Protein AF-A0A699WHQ5-F1 (afdb_monomer)

Structure (mmCIF, N/CA/C/O backbone):
data_AF-A0A699WHQ5-F1
#
_entry.id   AF-A0A699WHQ5-F1
#
loop_
_atom_site.group_PDB
_atom_site.id
_atom_site.type_symbol
_atom_site.label_atom_id
_atom_site.label_alt_id
_atom_site.label_comp_id
_atom_site.label_asym_id
_atom_site.label_entity_id
_atom_site.label_seq_id
_atom_site.pdbx_PDB_ins_code
_atom_site.Cartn_x
_atom_site.Cartn_y
_atom_site.Cartn_z
_atom_site.occupancy
_atom_site.B_iso_or_equiv
_atom_site.auth_seq_id
_atom_site.auth_comp_id
_atom_site.auth_asym_id
_atom_site.auth_atom_id
_atom_site.pdbx_PDB_model_nu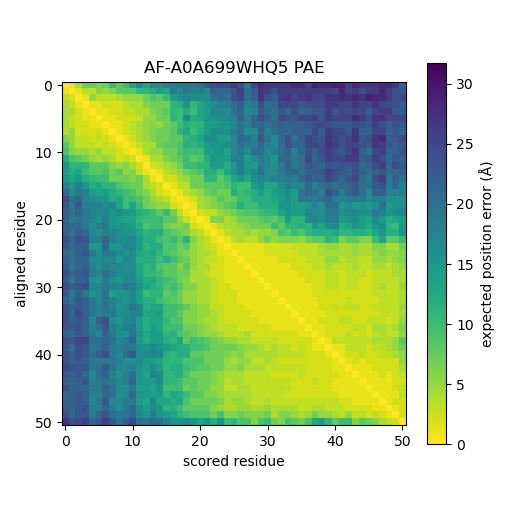m
ATOM 1 N N . MET A 1 1 ? 25.158 -4.065 -34.264 1.00 71.19 1 MET A N 1
ATOM 2 C CA . MET A 1 1 ? 26.096 -4.441 -33.185 1.00 71.19 1 MET A CA 1
ATOM 3 C C . MET A 1 1 ? 25.658 -3.659 -31.953 1.00 71.19 1 MET A C 1
ATOM 5 O O . MET A 1 1 ? 25.779 -2.445 -31.977 1.00 71.19 1 MET A O 1
ATOM 9 N N . ALA A 1 2 ? 25.011 -4.307 -30.977 1.00 72.44 2 ALA A N 1
ATOM 10 C CA . ALA A 1 2 ? 24.478 -3.620 -29.792 1.00 72.44 2 ALA A CA 1
ATOM 11 C C . ALA A 1 2 ? 25.628 -3.098 -28.918 1.00 72.44 2 ALA A C 1
ATOM 13 O O . ALA A 1 2 ? 26.616 -3.817 -28.722 1.00 72.44 2 ALA A O 1
ATOM 14 N N . SER A 1 3 ? 25.515 -1.859 -28.435 1.00 84.38 3 SER A N 1
ATOM 15 C CA . SER A 1 3 ? 26.549 -1.220 -27.622 1.00 84.38 3 SER A CA 1
ATOM 16 C C . SER A 1 3 ? 26.645 -1.874 -26.240 1.00 84.38 3 SER A C 1
ATOM 18 O O . SER A 1 3 ? 25.739 -2.579 -25.788 1.00 84.38 3 SER A O 1
ATOM 20 N N . LEU A 1 4 ? 27.758 -1.641 -25.540 1.00 77.31 4 LEU A N 1
ATOM 21 C CA . LEU A 1 4 ? 27.921 -2.103 -24.159 1.00 77.31 4 LEU A CA 1
ATOM 22 C C . LEU A 1 4 ? 26.822 -1.536 -23.237 1.00 77.31 4 LEU A C 1
ATOM 24 O O . LEU A 1 4 ? 26.381 -2.227 -22.323 1.00 77.31 4 LEU A O 1
ATOM 28 N N . ALA A 1 5 ? 26.337 -0.323 -23.525 1.00 70.38 5 ALA A N 1
ATOM 29 C CA . ALA A 1 5 ? 25.235 0.310 -22.806 1.00 70.38 5 ALA A CA 1
ATOM 30 C C . ALA A 1 5 ? 23.894 -0.404 -23.050 1.00 70.38 5 ALA A C 1
ATOM 32 O O . ALA A 1 5 ? 23.163 -0.659 -22.097 1.00 70.38 5 ALA A O 1
ATOM 33 N N . ASP A 1 6 ? 23.609 -0.819 -24.289 1.00 74.38 6 ASP A N 1
ATOM 34 C CA . ASP A 1 6 ? 22.381 -1.564 -24.614 1.00 74.38 6 ASP A CA 1
ATOM 35 C C . ASP A 1 6 ? 22.341 -2.916 -23.888 1.00 74.38 6 ASP A C 1
ATOM 37 O O . ASP A 1 6 ? 21.311 -3.324 -23.354 1.00 74.38 6 ASP A O 1
ATOM 41 N N . LYS A 1 7 ? 23.494 -3.594 -23.806 1.00 72.88 7 LYS A N 1
ATOM 42 C CA . LYS A 1 7 ? 23.634 -4.857 -23.066 1.00 72.88 7 LYS A CA 1
ATOM 43 C C . LYS A 1 7 ? 23.486 -4.676 -21.553 1.00 72.88 7 LYS A C 1
ATOM 45 O O . LYS A 1 7 ? 22.947 -5.564 -20.901 1.00 72.88 7 LYS A O 1
ATOM 50 N N . ALA A 1 8 ? 23.945 -3.551 -21.003 1.00 70.12 8 ALA A N 1
ATOM 51 C CA . ALA A 1 8 ? 23.819 -3.240 -19.579 1.00 70.12 8 ALA A CA 1
ATOM 52 C C . ALA A 1 8 ? 22.374 -2.892 -19.174 1.00 70.12 8 ALA A C 1
ATOM 54 O O . ALA A 1 8 ? 21.931 -3.292 -18.101 1.00 70.12 8 ALA A O 1
ATOM 55 N N . ILE A 1 9 ? 21.617 -2.202 -20.038 1.00 70.56 9 ILE A N 1
ATOM 56 C CA . ILE A 1 9 ? 20.185 -1.936 -19.809 1.00 70.56 9 ILE A CA 1
ATOM 57 C C . ILE A 1 9 ? 19.380 -3.240 -19.874 1.00 70.56 9 ILE A C 1
ATOM 59 O O . ILE A 1 9 ? 18.539 -3.480 -19.010 1.00 70.56 9 ILE A O 1
ATOM 63 N N . LEU A 1 10 ? 19.676 -4.109 -20.849 1.00 68.88 10 LEU A N 1
ATOM 64 C CA . LEU A 1 10 ? 19.041 -5.425 -20.965 1.00 68.88 10 LEU A CA 1
ATOM 65 C C . LEU A 1 10 ? 19.345 -6.327 -19.759 1.00 68.88 10 LEU A C 1
ATOM 67 O O . LEU A 1 10 ? 18.419 -6.892 -19.186 1.00 68.88 10 LEU A O 1
ATOM 71 N N . SER A 1 11 ? 20.603 -6.416 -19.307 1.00 66.62 11 SER A N 1
ATOM 72 C CA . SER A 1 11 ? 20.929 -7.258 -18.143 1.00 66.62 11 SER A CA 1
ATOM 73 C C . SER A 1 11 ? 20.391 -6.694 -16.821 1.00 66.62 11 SER A C 1
ATOM 75 O O . SER A 1 11 ? 20.156 -7.449 -15.881 1.00 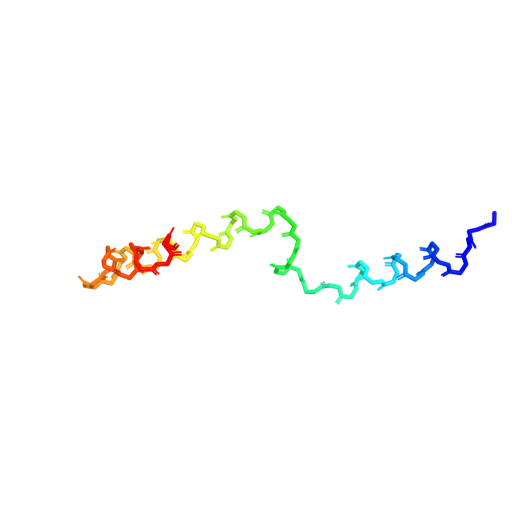66.62 11 SER A O 1
ATOM 77 N N . GLY A 1 12 ? 20.150 -5.383 -16.731 1.00 64.69 12 GLY A N 1
ATOM 78 C CA . GLY A 1 12 ? 19.475 -4.767 -15.587 1.00 64.69 12 GLY A CA 1
ATOM 79 C C . GLY A 1 12 ? 17.971 -5.056 -15.532 1.00 64.69 12 GLY A C 1
ATOM 80 O O . GLY A 1 12 ? 17.399 -5.069 -14.442 1.00 64.69 12 GLY A O 1
ATOM 81 N N . ALA A 1 13 ? 17.338 -5.310 -16.683 1.00 62.75 13 ALA A N 1
ATOM 82 C CA . ALA A 1 13 ? 15.917 -5.635 -16.772 1.00 62.75 13 ALA A CA 1
ATOM 83 C C . ALA A 1 13 ? 15.618 -7.065 -16.290 1.00 62.75 13 ALA A C 1
ATOM 85 O O . ALA A 1 13 ? 14.708 -7.243 -15.486 1.00 62.75 13 ALA A O 1
ATOM 86 N N . ASP A 1 14 ? 16.431 -8.050 -16.686 1.00 65.44 14 ASP A N 1
ATOM 87 C CA . ASP A 1 14 ? 16.227 -9.468 -16.327 1.00 65.44 14 ASP A CA 1
ATOM 88 C C . ASP A 1 14 ? 16.520 -9.779 -14.846 1.00 65.44 14 ASP A C 1
ATOM 90 O O . ASP A 1 14 ? 15.995 -10.737 -14.283 1.00 65.44 14 ASP A O 1
ATOM 94 N N . ASN A 1 15 ? 17.348 -8.959 -14.189 1.00 67.94 15 ASN A N 1
ATOM 95 C CA . ASN A 1 15 ? 17.694 -9.106 -12.768 1.00 67.94 15 ASN A CA 1
ATOM 96 C C . ASN A 1 15 ? 16.770 -8.310 -11.834 1.00 67.94 15 ASN A C 1
ATOM 98 O O . ASN A 1 15 ? 16.974 -8.287 -10.615 1.00 67.94 15 ASN A O 1
ATOM 102 N N . ARG A 1 16 ? 15.785 -7.598 -12.390 1.00 65.31 16 ARG A N 1
ATOM 103 C CA . ARG A 1 16 ? 14.861 -6.789 -11.607 1.00 65.31 16 ARG A CA 1
ATOM 104 C C . ARG A 1 16 ? 13.894 -7.728 -10.872 1.00 65.31 16 ARG A C 1
ATOM 106 O O . ARG A 1 16 ? 13.315 -8.606 -11.504 1.00 65.31 16 ARG A O 1
ATOM 113 N N . PRO A 1 17 ? 13.684 -7.567 -9.553 1.00 66.50 17 PRO A N 1
ATOM 114 C CA . PRO A 1 17 ? 12.637 -8.294 -8.851 1.00 66.50 17 PRO A CA 1
ATOM 115 C C . PRO A 1 17 ? 11.311 -8.160 -9.615 1.00 66.50 17 PRO A C 1
ATOM 117 O O . PRO A 1 17 ? 10.949 -7.024 -9.932 1.00 66.50 17 PRO A O 1
ATOM 120 N N . PRO A 1 18 ? 10.563 -9.250 -9.867 1.00 65.50 18 PRO A N 1
ATOM 121 C CA . PRO A 1 18 ? 9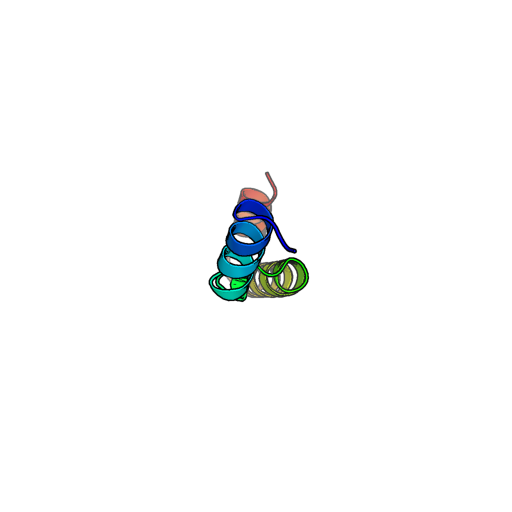.295 -9.185 -10.602 1.00 65.50 18 PRO A CA 1
ATOM 122 C C . PRO A 1 18 ? 8.299 -8.227 -9.930 1.00 65.50 18 PRO A C 1
ATOM 124 O O . PRO A 1 18 ? 7.515 -7.552 -10.577 1.00 65.50 18 PRO A O 1
ATOM 127 N N . MET A 1 19 ? 8.427 -8.037 -8.614 1.00 65.06 19 MET A N 1
ATOM 128 C CA . MET A 1 19 ? 7.700 -7.024 -7.841 1.00 65.06 19 MET A CA 1
ATOM 129 C C . MET A 1 19 ? 7.879 -5.568 -8.308 1.00 65.06 19 MET A C 1
ATOM 131 O O . MET A 1 19 ? 7.137 -4.700 -7.857 1.00 65.06 19 MET A O 1
ATOM 135 N N . LEU A 1 20 ? 8.878 -5.277 -9.141 1.00 62.28 20 LEU A N 1
ATOM 136 C CA . LEU A 1 20 ? 9.113 -3.959 -9.720 1.00 62.28 20 LEU A CA 1
ATOM 137 C C . LEU A 1 20 ? 8.677 -3.877 -11.191 1.00 62.28 20 LEU A C 1
ATOM 139 O O . LEU A 1 20 ? 8.859 -2.820 -11.808 1.00 62.28 20 LEU A O 1
ATOM 143 N N . GLU A 1 21 ? 8.135 -4.950 -11.776 1.00 74.19 21 GLU A N 1
ATOM 144 C CA . GLU A 1 21 ? 7.461 -4.830 -13.064 1.00 74.19 21 GLU A CA 1
ATOM 145 C C . GLU A 1 21 ? 6.285 -3.850 -12.922 1.00 74.19 21 GLU A C 1
ATOM 147 O O . GLU A 1 21 ? 5.566 -3.813 -11.919 1.00 74.19 21 GLU A O 1
ATOM 152 N N . LYS A 1 22 ? 6.171 -2.936 -13.888 1.00 68.62 22 LYS A N 1
ATOM 153 C CA . LYS A 1 22 ? 5.295 -1.758 -13.787 1.00 68.62 22 LYS A CA 1
ATOM 154 C C . LYS A 1 22 ? 3.811 -2.144 -13.785 1.00 68.62 22 LYS A C 1
ATOM 156 O O . LYS A 1 22 ? 3.003 -1.454 -13.181 1.00 68.62 22 LYS A O 1
ATOM 161 N N . ASP A 1 23 ? 3.483 -3.245 -14.440 1.00 75.81 23 ASP A N 1
ATOM 162 C CA . ASP A 1 23 ? 2.183 -3.918 -14.454 1.00 75.81 23 ASP A CA 1
ATOM 163 C C . ASP A 1 23 ? 1.860 -4.625 -13.123 1.00 75.81 23 ASP A C 1
ATOM 165 O O . ASP A 1 23 ? 0.702 -4.680 -12.703 1.00 75.81 23 ASP A O 1
ATOM 169 N N . MET A 1 24 ? 2.876 -5.110 -12.406 1.00 82.31 24 MET A N 1
ATOM 170 C CA . MET A 1 24 ? 2.708 -5.708 -11.081 1.00 82.31 24 MET A CA 1
ATOM 171 C C . MET A 1 24 ? 2.505 -4.669 -9.971 1.00 82.31 24 MET A C 1
ATOM 173 O O . MET A 1 24 ? 1.980 -5.024 -8.912 1.00 82.31 24 MET A O 1
ATOM 177 N N . TYR A 1 25 ? 2.860 -3.399 -10.200 1.00 82.44 25 TYR A N 1
ATOM 178 C CA . TYR A 1 25 ? 2.682 -2.323 -9.220 1.00 82.44 25 TYR A CA 1
ATOM 179 C C . TYR A 1 25 ? 1.211 -2.104 -8.854 1.00 82.44 25 TYR A C 1
ATOM 181 O O . TYR A 1 25 ? 0.881 -2.081 -7.669 1.00 82.44 25 TYR A O 1
ATOM 189 N N . ASP A 1 26 ? 0.321 -2.029 -9.845 1.00 83.81 26 ASP A N 1
ATOM 190 C CA . ASP A 1 26 ? -1.117 -1.852 -9.603 1.00 83.81 26 ASP A CA 1
ATOM 191 C C . ASP A 1 26 ? -1.697 -3.061 -8.854 1.00 83.81 26 ASP A C 1
ATOM 193 O O . ASP A 1 26 ? -2.450 -2.913 -7.892 1.00 83.81 26 ASP A O 1
ATOM 197 N N . THR A 1 27 ? -1.253 -4.271 -9.212 1.00 85.06 27 THR A N 1
ATOM 198 C CA . THR A 1 27 ? -1.648 -5.508 -8.520 1.00 85.06 27 THR A CA 1
ATOM 199 C C . THR A 1 27 ? -1.158 -5.539 -7.066 1.00 85.06 27 THR A C 1
ATOM 201 O O . THR A 1 27 ? -1.890 -5.959 -6.166 1.00 85.06 27 THR A O 1
ATOM 204 N N . TRP A 1 28 ? 0.079 -5.107 -6.809 1.00 85.44 28 TRP 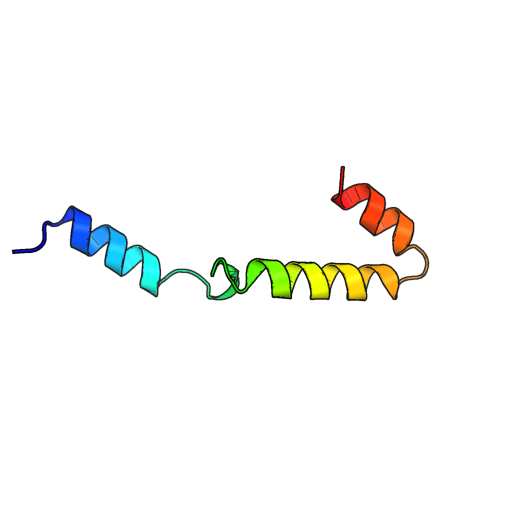A N 1
ATOM 205 C CA . TRP A 1 28 ? 0.636 -4.991 -5.461 1.00 85.44 28 TRP A CA 1
ATOM 206 C C . TRP A 1 28 ? -0.112 -3.934 -4.642 1.00 85.44 28 TRP A C 1
ATOM 208 O O . TRP A 1 28 ? -0.489 -4.208 -3.500 1.00 85.44 28 TRP A O 1
ATOM 218 N N . LYS A 1 29 ? -0.398 -2.775 -5.245 1.00 86.56 29 LYS A N 1
ATOM 219 C CA . LYS A 1 29 ? -1.137 -1.679 -4.617 1.00 86.56 29 LYS A CA 1
ATOM 220 C C . LYS A 1 29 ? -2.532 -2.136 -4.189 1.00 86.56 29 LYS A C 1
ATOM 222 O O . LYS A 1 29 ? -2.857 -2.032 -3.008 1.00 86.56 29 LYS A O 1
ATOM 227 N N . SER A 1 30 ? -3.298 -2.773 -5.078 1.00 88.38 30 SER A N 1
ATOM 228 C CA . SER A 1 30 ? -4.630 -3.298 -4.737 1.00 88.38 30 SER A CA 1
ATOM 229 C C . SER A 1 30 ? -4.595 -4.367 -3.638 1.00 88.38 30 SER A C 1
ATOM 231 O O . SER A 1 30 ? -5.488 -4.417 -2.790 1.00 88.38 30 SER A O 1
ATOM 233 N N . ARG A 1 31 ? -3.560 -5.222 -3.593 1.00 89.69 31 ARG A N 1
ATOM 234 C CA . ARG A 1 31 ? -3.392 -6.198 -2.497 1.00 89.69 31 ARG A CA 1
ATOM 235 C C . ARG A 1 31 ? -3.134 -5.513 -1.156 1.00 89.69 31 ARG A C 1
ATOM 237 O O . ARG A 1 31 ? -3.680 -5.952 -0.1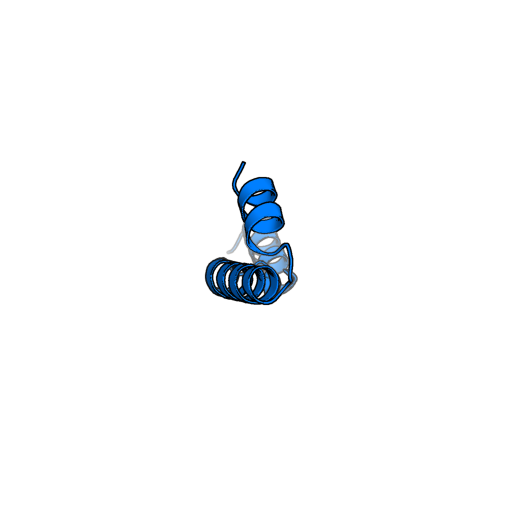44 1.00 89.69 31 ARG A O 1
ATOM 244 N N . MET A 1 32 ? -2.322 -4.459 -1.147 1.00 88.38 32 MET A N 1
ATOM 245 C CA . MET A 1 32 ? -2.021 -3.695 0.064 1.00 88.38 32 MET A CA 1
ATOM 246 C C . MET A 1 32 ? -3.245 -2.917 0.557 1.00 88.38 32 MET A C 1
ATOM 248 O O . MET A 1 32 ? -3.545 -2.977 1.747 1.00 88.38 32 MET A O 1
ATOM 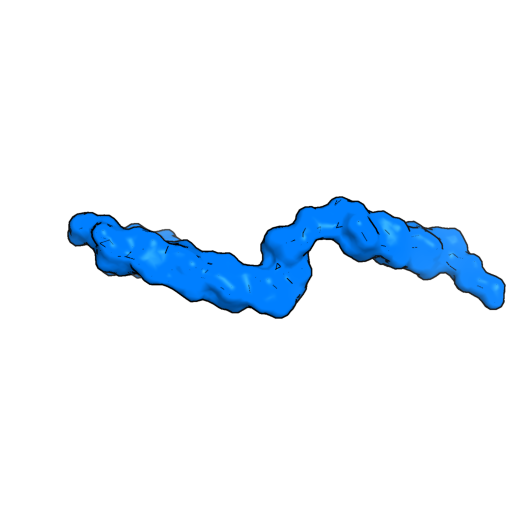252 N N . GLU A 1 33 ? -4.009 -2.292 -0.341 1.00 92.62 33 GLU A N 1
ATOM 253 C CA . GLU A 1 33 ? -5.274 -1.617 -0.016 1.00 92.62 33 GLU A CA 1
ATOM 254 C C . GLU A 1 33 ? -6.287 -2.583 0.616 1.00 92.62 33 GLU A C 1
ATOM 256 O O . GLU A 1 33 ? -6.826 -2.313 1.691 1.00 92.62 33 GLU A O 1
ATOM 261 N N . LEU A 1 34 ? -6.496 -3.757 0.009 1.00 93.00 34 LEU A N 1
ATOM 262 C CA . LEU A 1 34 ? -7.396 -4.788 0.540 1.00 93.00 34 LEU A CA 1
ATOM 263 C C . LEU A 1 34 ? -6.938 -5.329 1.898 1.00 93.00 34 LEU A C 1
ATOM 265 O O . LEU A 1 34 ? -7.759 -5.596 2.779 1.00 93.00 34 LEU A O 1
ATOM 269 N N . TYR A 1 35 ? -5.631 -5.511 2.082 1.00 90.50 35 TYR A N 1
ATOM 270 C CA . TYR A 1 35 ? -5.071 -5.942 3.359 1.00 90.50 35 TYR A CA 1
ATOM 271 C C . TYR A 1 35 ? -5.277 -4.888 4.450 1.00 90.50 35 TYR A C 1
ATOM 273 O O . TYR A 1 35 ? -5.681 -5.232 5.564 1.00 90.50 35 TYR A O 1
ATOM 281 N N . MET A 1 36 ? -5.037 -3.613 4.131 1.00 91.75 36 MET A N 1
ATOM 282 C CA . MET A 1 36 ? -5.258 -2.504 5.055 1.00 91.75 36 MET A CA 1
ATOM 283 C C . MET A 1 36 ? -6.733 -2.428 5.433 1.00 91.75 36 MET A C 1
ATOM 285 O O . MET A 1 36 ? -7.033 -2.498 6.617 1.00 91.75 36 MET A O 1
ATOM 289 N N . LEU A 1 37 ? -7.661 -2.420 4.472 1.00 90.75 37 LEU A N 1
ATOM 290 C CA . LEU A 1 37 ? -9.106 -2.343 4.732 1.00 90.75 37 LEU A CA 1
ATOM 291 C C . LEU A 1 37 ? -9.658 -3.489 5.603 1.00 90.75 37 LEU A C 1
ATOM 293 O O . LEU A 1 37 ? -10.653 -3.290 6.296 1.00 90.75 37 LEU A O 1
ATOM 297 N N . ASN A 1 38 ? -9.007 -4.657 5.622 1.00 92.38 38 ASN A N 1
ATOM 298 C CA . ASN A 1 38 ? -9.375 -5.787 6.487 1.00 92.38 38 ASN A CA 1
ATOM 299 C C . ASN A 1 38 ? -8.870 -5.668 7.941 1.00 92.38 38 ASN A C 1
ATOM 301 O O . ASN A 1 38 ? -9.150 -6.539 8.770 1.00 92.38 38 ASN A O 1
ATOM 305 N N . ARG A 1 39 ? -8.105 -4.625 8.285 1.00 92.81 39 ARG A N 1
ATOM 306 C CA . ARG A 1 39 ? -7.635 -4.364 9.655 1.00 92.81 39 ARG A CA 1
ATOM 307 C C . ARG A 1 39 ? -8.610 -3.440 10.403 1.00 92.81 39 ARG A C 1
ATOM 309 O O . ARG A 1 39 ? -9.203 -2.561 9.783 1.00 92.81 39 ARG A O 1
ATOM 316 N N . PRO A 1 40 ? -8.707 -3.539 11.745 1.00 91.25 40 PRO A N 1
ATOM 317 C CA . PRO A 1 40 ? -9.562 -2.660 12.554 1.00 91.25 40 PRO A CA 1
ATOM 318 C C . PRO A 1 40 ? -9.326 -1.157 12.324 1.00 91.25 40 PRO A C 1
ATOM 320 O O . PRO A 1 40 ? -10.274 -0.384 12.301 1.00 91.25 40 PRO A O 1
ATOM 323 N N . ASN A 1 41 ? -8.074 -0.760 12.069 1.00 91.56 41 ASN A N 1
ATOM 324 C CA . ASN A 1 41 ? -7.683 0.626 11.771 1.00 91.56 41 ASN A CA 1
ATOM 325 C C . ASN A 1 41 ? -7.321 0.817 10.290 1.00 91.56 41 ASN A C 1
ATOM 327 O O . ASN A 1 41 ? -6.517 1.678 9.939 1.00 91.56 41 ASN A O 1
ATOM 331 N N . GLY A 1 42 ? -7.881 -0.019 9.419 1.00 91.75 42 GLY A N 1
ATOM 332 C CA . GLY A 1 42 ? -7.504 -0.110 8.017 1.00 91.75 42 GLY A CA 1
ATOM 333 C C . GLY A 1 42 ? -7.595 1.190 7.244 1.00 91.75 42 GLY A C 1
ATOM 334 O O . GLY A 1 42 ? -6.673 1.540 6.514 1.00 91.75 42 GLY A O 1
ATOM 335 N N . ARG A 1 4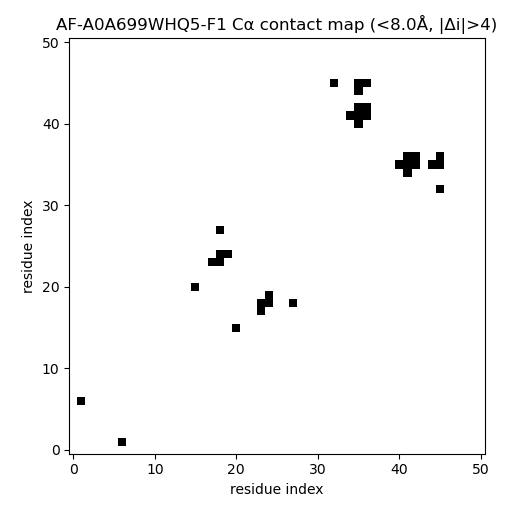3 ? -8.681 1.936 7.467 1.00 89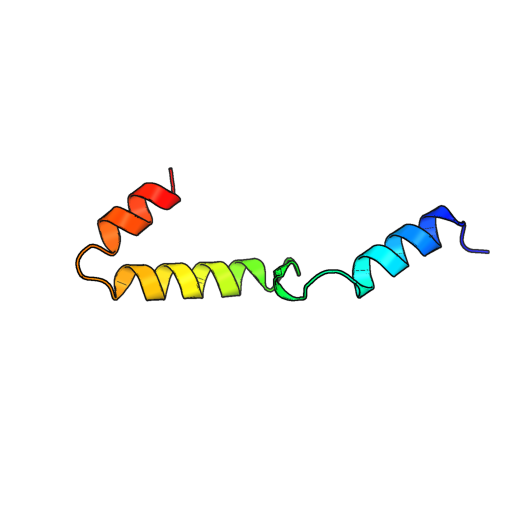.69 43 ARG A N 1
ATOM 336 C CA . ARG A 1 43 ? -8.886 3.257 6.862 1.00 89.69 43 ARG A CA 1
ATOM 337 C C . ARG A 1 43 ? 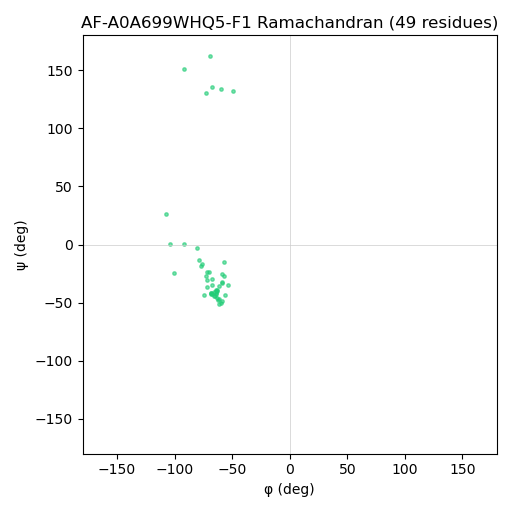-7.851 4.280 7.322 1.00 89.69 43 ARG A C 1
ATOM 339 O O . ARG A 1 43 ? -7.303 4.969 6.481 1.00 89.69 43 ARG A O 1
ATOM 346 N N . MET A 1 44 ? -7.520 4.317 8.615 1.00 92.50 44 MET A N 1
ATOM 347 C CA . MET A 1 44 ? -6.502 5.242 9.138 1.00 92.50 44 MET A CA 1
ATOM 348 C C . MET A 1 44 ? -5.111 4.951 8.560 1.00 92.50 44 MET A C 1
ATOM 350 O O . MET A 1 44 ? -4.351 5.869 8.268 1.00 92.50 44 MET A O 1
ATOM 354 N N . ILE A 1 45 ? -4.773 3.667 8.397 1.00 90.06 45 ILE A N 1
ATOM 355 C CA . ILE A 1 45 ? -3.497 3.252 7.799 1.00 90.06 45 ILE A CA 1
ATOM 356 C C . ILE A 1 45 ? -3.467 3.623 6.314 1.00 90.06 45 ILE A C 1
ATOM 358 O O . ILE A 1 45 ? -2.456 4.139 5.852 1.00 90.06 45 ILE A O 1
ATOM 362 N N . LEU A 1 46 ? -4.567 3.400 5.587 1.00 91.31 46 LEU A N 1
ATOM 363 C CA . LEU A 1 46 ? -4.670 3.755 4.173 1.00 91.31 46 LEU A CA 1
ATOM 364 C C . LEU A 1 46 ? -4.534 5.272 3.962 1.00 91.31 46 LEU A C 1
ATOM 366 O O . LEU A 1 46 ? -3.704 5.696 3.167 1.00 91.31 46 LEU A O 1
ATOM 370 N N . GLU A 1 47 ? -5.257 6.081 4.743 1.00 89.19 47 GLU A N 1
ATOM 371 C CA . GLU A 1 47 ? -5.159 7.550 4.712 1.00 89.19 47 GLU A CA 1
ATOM 372 C C . GLU A 1 47 ? -3.739 8.055 5.018 1.00 89.19 47 GLU A C 1
ATOM 374 O O . GLU A 1 47 ? -3.304 9.044 4.439 1.00 89.19 47 GLU A O 1
ATOM 379 N N . SER A 1 48 ? -2.988 7.357 5.879 1.00 86.62 48 SER A N 1
ATOM 380 C CA . SER A 1 48 ? -1.595 7.711 6.208 1.00 86.62 48 SER A CA 1
ATOM 381 C C . SER A 1 48 ? -0.581 7.331 5.119 1.00 86.62 48 SER A C 1
ATOM 383 O O . SER A 1 48 ? 0.559 7.778 5.175 1.00 86.62 48 SER A O 1
ATOM 385 N N . VAL A 1 49 ? -0.955 6.457 4.179 1.00 83.00 49 VAL A N 1
ATOM 386 C CA . VAL A 1 49 ? -0.089 5.975 3.085 1.00 83.00 49 VAL A CA 1
ATOM 387 C C . VAL A 1 49 ? -0.393 6.694 1.768 1.00 83.00 49 VAL A C 1
ATOM 389 O O . VAL A 1 49 ? 0.479 6.766 0.905 1.00 83.00 49 VAL A O 1
ATOM 392 N N . GLU A 1 50 ? -1.608 7.226 1.602 1.00 82.19 50 GLU A N 1
ATOM 393 C CA . GLU A 1 50 ? -1.976 8.053 0.445 1.00 82.19 50 GLU A CA 1
ATOM 394 C C . GLU A 1 50 ? -1.488 9.514 0.535 1.00 82.19 50 GLU A C 1
ATOM 396 O O . GLU A 1 50 ? -1.529 10.216 -0.477 1.00 82.19 50 GLU A O 1
ATOM 401 N N . GLN A 1 51 ? -1.034 9.966 1.711 1.00 60.53 51 GLN A N 1
ATOM 402 C CA . GLN A 1 51 ? -0.488 11.311 1.964 1.00 60.53 51 GLN A CA 1
ATOM 403 C C . GLN A 1 51 ? 0.975 11.461 1.527 1.00 60.53 51 GLN A C 1
ATOM 405 O O . GLN A 1 51 ? 1.299 12.541 0.980 1.00 60.53 51 GLN A O 1
#

Secondary structure (DSSP, 8-state):
---HHHHHHHHHHHTS-GGGSHHHHHHHHHHHHHHHHTSTTHHHHHHHHH-

Sequence (51 aa):
MASLADKAILSGADNRPPMLEKDMYDTWKSRMELYMLNRPNGRMILESVEQ

Foldseek 3Di:
DDDPVNVVVVVVVVPDDPCPDPVNVVVVVVVLLVVLVPDPCSVVVVVVVVD

pLDDT: mean 79.58, std 10.66, range [60.53, 93.0]

Mean predicted aligned error: 10.96 Å

Solvent-accessible surface area (backbone atoms only — not comparable to full-atom values): 3113 Å² total; per-residue (Å²): 134,84,50,74,66,57,53,51,55,52,57,55,58,78,70,47,61,69,80,68,39,78,77,43,41,60,58,51,49,54,52,50,54,55,56,32,60,74,38,98,60,10,64,64,54,47,58,69,70,76,108

Organism: Tanacetum cinerariifolium (NCBI:txid118510)

Radius of gyration: 17.57 Å; Cα contacts (8 Å, |Δi|>4): 17; chains: 1; bounding box: 38×21×46 Å